Protein AF-A0A9P0A537-F1 (afdb_monomer_lite)

InterPro domains:
  IPR002017 Spectrin repeat [PF00435] (5-89)
  IPR050774 KCMF1 and Dystrophin [PTHR12268] (1-90)

Structure (mmCIF, N/CA/C/O backbone):
data_AF-A0A9P0A537-F1
#
_entry.id   AF-A0A9P0A537-F1
#
loop_
_atom_site.group_PDB
_atom_site.id
_atom_site.type_symbol
_atom_site.label_atom_id
_atom_site.label_alt_id
_atom_site.label_comp_id
_atom_site.label_asym_id
_atom_site.label_entity_id
_atom_site.label_seq_id
_atom_site.pdbx_PDB_ins_code
_atom_site.Cartn_x
_atom_site.Cartn_y
_atom_site.Cartn_z
_atom_site.occupancy
_atom_site.B_iso_or_equiv
_atom_site.auth_seq_id
_atom_site.auth_comp_id
_atom_site.auth_asym_id
_atom_site.auth_atom_id
_atom_site.pdbx_PDB_model_num
ATOM 1 N N . MET A 1 1 ? -10.469 8.433 13.613 1.00 55.94 1 MET A N 1
ATOM 2 C CA . MET A 1 1 ? -11.139 7.129 13.414 1.00 55.94 1 MET A CA 1
ATOM 3 C C . MET A 1 1 ? -11.311 6.826 11.925 1.00 55.94 1 MET A C 1
ATOM 5 O O . MET A 1 1 ? -10.474 6.111 11.398 1.00 55.94 1 MET A O 1
ATOM 9 N N . LEU A 1 2 ? -12.245 7.435 11.177 1.00 67.94 2 LEU A N 1
ATOM 10 C CA . LEU A 1 2 ? -12.333 7.208 9.712 1.00 67.94 2 LEU A CA 1
ATOM 11 C C . LEU A 1 2 ? -11.107 7.696 8.917 1.00 67.94 2 LEU A C 1
ATOM 13 O O . LEU A 1 2 ? -10.711 7.059 7.943 1.00 67.94 2 LEU A O 1
ATOM 17 N N . SER A 1 3 ? -10.472 8.789 9.355 1.00 78.06 3 SER A N 1
ATOM 18 C CA . SER A 1 3 ? -9.280 9.318 8.678 1.00 78.06 3 SER A CA 1
ATOM 19 C C . SER A 1 3 ? -8.080 8.368 8.749 1.00 78.06 3 SER A C 1
ATOM 21 O O . SER A 1 3 ? -7.277 8.359 7.821 1.00 78.06 3 SER A O 1
ATOM 23 N N . ASP A 1 4 ? -7.944 7.590 9.824 1.00 78.00 4 ASP A N 1
ATOM 24 C CA . ASP A 1 4 ? -6.820 6.666 10.021 1.00 78.00 4 ASP A CA 1
ATOM 25 C C . ASP A 1 4 ? -6.971 5.446 9.107 1.00 78.00 4 ASP A C 1
ATOM 27 O O . ASP A 1 4 ? -6.027 5.049 8.423 1.00 78.00 4 ASP A O 1
ATOM 31 N N . SER A 1 5 ? -8.203 4.935 9.008 1.00 79.44 5 SER A N 1
ATOM 32 C CA . SER A 1 5 ? -8.558 3.841 8.100 1.00 79.44 5 SER A CA 1
ATOM 33 C C . SER A 1 5 ? -8.400 4.247 6.631 1.00 79.44 5 SER A C 1
ATOM 35 O O . SER A 1 5 ? -7.769 3.525 5.866 1.00 79.44 5 SER A O 1
ATOM 37 N N . GLN A 1 6 ? -8.859 5.445 6.238 1.00 84.38 6 GLN A N 1
ATOM 38 C CA . GLN A 1 6 ? -8.658 5.949 4.870 1.00 84.38 6 GLN A CA 1
ATOM 39 C C . GLN A 1 6 ? -7.183 6.149 4.510 1.00 84.38 6 GLN A C 1
ATOM 41 O O . GLN A 1 6 ? -6.780 5.855 3.383 1.00 84.38 6 GLN A O 1
ATOM 46 N N . ARG A 1 7 ? -6.365 6.649 5.447 1.00 87.06 7 ARG A N 1
ATOM 47 C CA . ARG A 1 7 ? -4.918 6.813 5.233 1.00 87.06 7 ARG A CA 1
ATOM 48 C C . ARG A 1 7 ? -4.238 5.468 5.018 1.00 87.06 7 ARG A C 1
ATOM 50 O O . ARG A 1 7 ? -3.418 5.350 4.109 1.00 87.06 7 ARG A O 1
ATOM 57 N N . TYR A 1 8 ? -4.597 4.466 5.818 1.00 85.56 8 TYR A N 1
ATOM 58 C CA . TYR A 1 8 ? -4.110 3.105 5.629 1.00 85.56 8 TYR A CA 1
ATOM 59 C C . TYR A 1 8 ? -4.540 2.534 4.278 1.00 85.56 8 TYR A C 1
ATOM 61 O O . TYR A 1 8 ? -3.676 2.093 3.530 1.00 85.56 8 TYR A O 1
ATOM 69 N N . ASP A 1 9 ? -5.830 2.587 3.930 1.00 87.62 9 ASP A N 1
ATOM 70 C CA . ASP A 1 9 ? -6.324 2.032 2.663 1.00 87.62 9 ASP A CA 1
ATOM 71 C C . ASP A 1 9 ? -5.690 2.715 1.448 1.00 87.62 9 ASP A C 1
ATOM 73 O O . ASP A 1 9 ? -5.269 2.037 0.511 1.00 87.62 9 ASP A O 1
ATOM 77 N N . SER A 1 10 ? -5.538 4.042 1.483 1.00 90.12 10 SER A N 1
ATOM 78 C CA . SER A 1 10 ? -4.858 4.782 0.412 1.00 90.12 10 SER A CA 1
ATOM 79 C C . SER A 1 10 ? -3.402 4.337 0.279 1.00 90.12 10 SER A C 1
ATOM 81 O O . SER A 1 10 ? -2.938 4.047 -0.825 1.00 90.12 10 SER A O 1
ATOM 83 N N . LYS A 1 11 ?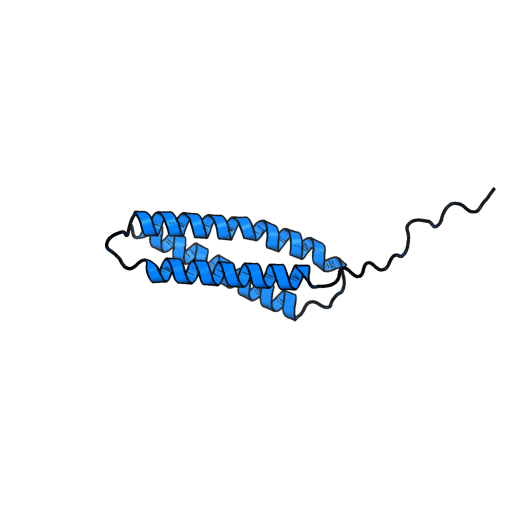 -2.681 4.215 1.406 1.00 88.19 11 LYS A N 1
ATOM 84 C CA . LYS A 1 11 ? -1.276 3.794 1.382 1.00 88.19 11 LYS A CA 1
ATOM 85 C C . LYS A 1 11 ? -1.120 2.344 0.942 1.00 88.19 11 LYS A C 1
ATOM 87 O O . LYS A 1 11 ? -0.210 2.020 0.186 1.00 88.19 11 LYS A O 1
ATOM 92 N N . ARG A 1 12 ? -2.023 1.476 1.387 1.00 88.62 12 ARG A N 1
ATOM 93 C CA . ARG A 1 12 ? -2.088 0.071 0.995 1.00 88.62 12 ARG A CA 1
ATOM 94 C C . ARG A 1 12 ? -2.271 -0.059 -0.517 1.00 88.62 12 ARG A C 1
ATOM 96 O O . ARG A 1 12 ? -1.500 -0.778 -1.142 1.00 88.62 12 ARG A O 1
ATOM 103 N N . GLN A 1 13 ? -3.244 0.643 -1.102 1.00 90.44 13 GLN A N 1
ATOM 104 C CA . GLN A 1 13 ? -3.491 0.607 -2.548 1.00 90.44 13 GLN A CA 1
ATOM 105 C C . GLN A 1 13 ? -2.281 1.099 -3.347 1.00 90.44 13 GLN A C 1
ATOM 107 O O . GLN A 1 13 ? -1.916 0.487 -4.349 1.00 90.44 13 GLN A O 1
ATOM 112 N N . GLU A 1 14 ? -1.621 2.163 -2.885 1.00 90.44 14 GLU A N 1
ATOM 113 C CA . GLU A 1 14 ? -0.389 2.670 -3.497 1.00 90.44 14 GLU A CA 1
ATOM 114 C C . GLU A 1 14 ? 0.711 1.593 -3.511 1.00 90.44 14 GLU A C 1
ATOM 116 O O . GLU A 1 14 ? 1.314 1.330 -4.556 1.00 90.44 14 GLU A O 1
ATOM 121 N N . VAL A 1 15 ? 0.915 0.917 -2.372 1.00 87.88 15 VAL A N 1
ATOM 122 C CA . VAL A 1 15 ? 1.927 -0.136 -2.230 1.00 87.88 15 VAL A CA 1
ATOM 123 C C . VAL A 1 15 ? 1.597 -1.374 -3.057 1.00 87.88 15 VAL A C 1
ATOM 125 O O . VAL A 1 15 ? 2.482 -1.908 -3.723 1.00 87.88 15 VAL A O 1
ATOM 128 N N . GLU A 1 16 ? 0.340 -1.808 -3.083 1.00 89.00 16 GLU A N 1
ATOM 129 C CA . GLU A 1 16 ? -0.097 -2.926 -3.925 1.00 89.00 16 GLU A CA 1
ATOM 130 C C . GLU A 1 16 ? 0.073 -2.617 -5.418 1.00 89.00 16 GLU A C 1
ATOM 132 O O . GLU A 1 16 ? 0.584 -3.448 -6.173 1.00 89.00 16 GLU A O 1
ATOM 137 N N . ALA A 1 17 ? -0.296 -1.409 -5.853 1.00 91.19 17 ALA A N 1
ATOM 138 C CA . ALA A 1 17 ? -0.134 -0.981 -7.238 1.00 91.19 17 ALA A CA 1
ATOM 139 C C . ALA A 1 17 ? 1.342 -0.891 -7.646 1.00 91.19 17 ALA A C 1
ATOM 141 O O . ALA A 1 17 ? 1.696 -1.172 -8.794 1.00 91.19 17 ALA A O 1
ATOM 142 N N . TRP A 1 18 ? 2.224 -0.486 -6.733 1.00 90.00 18 TRP A N 1
ATOM 143 C CA . TRP A 1 18 ? 3.661 -0.514 -6.975 1.00 90.00 18 TRP A CA 1
ATOM 144 C C . TRP A 1 18 ? 4.217 -1.938 -7.018 1.00 90.00 18 TRP A C 1
ATOM 146 O O . TRP A 1 18 ? 4.921 -2.259 -7.973 1.00 90.00 18 TRP A O 1
ATOM 156 N N . LEU A 1 19 ? 3.844 -2.809 -6.073 1.00 86.81 19 LEU A N 1
ATOM 157 C CA . LEU A 1 19 ? 4.267 -4.214 -6.064 1.00 86.81 19 LEU A CA 1
ATOM 158 C C . LEU A 1 19 ? 3.883 -4.915 -7.369 1.00 86.81 19 LEU A C 1
ATOM 160 O O . LEU A 1 19 ? 4.746 -5.503 -8.007 1.00 86.81 19 LEU A O 1
ATOM 164 N N . ASN A 1 20 ? 2.636 -4.771 -7.830 1.00 89.69 20 ASN A N 1
ATOM 165 C CA . ASN A 1 20 ? 2.188 -5.348 -9.104 1.00 89.69 20 ASN A CA 1
ATOM 166 C C . ASN A 1 20 ? 3.033 -4.862 -10.294 1.00 89.69 20 ASN A C 1
ATOM 168 O O . ASN A 1 20 ? 3.410 -5.647 -11.169 1.00 89.69 20 ASN A O 1
ATOM 172 N N . ARG A 1 21 ? 3.345 -3.558 -10.336 1.00 87.06 21 ARG A N 1
ATOM 173 C CA . ARG A 1 21 ? 4.187 -2.976 -11.391 1.00 87.06 21 ARG A CA 1
ATOM 174 C C . ARG A 1 21 ? 5.609 -3.521 -11.333 1.00 87.06 21 ARG A C 1
ATOM 176 O O . ARG A 1 21 ? 6.158 -3.862 -12.377 1.00 87.06 21 ARG A O 1
ATOM 183 N N . MET A 1 22 ? 6.190 -3.624 -10.142 1.00 83.06 22 MET A N 1
ATOM 184 C CA . MET A 1 22 ? 7.552 -4.116 -9.965 1.00 83.06 22 MET A CA 1
ATOM 185 C C . MET A 1 22 ? 7.679 -5.610 -10.219 1.00 83.06 22 MET A C 1
ATOM 187 O O . MET A 1 22 ? 8.610 -6.018 -10.900 1.00 83.06 22 MET A O 1
ATOM 191 N N . GLU A 1 23 ? 6.725 -6.421 -9.772 1.00 84.25 23 GLU A N 1
ATOM 192 C CA . GLU A 1 23 ? 6.677 -7.847 -10.099 1.00 84.25 23 GLU A CA 1
ATOM 193 C C . GLU A 1 23 ? 6.587 -8.055 -11.617 1.00 84.25 23 GLU A C 1
ATOM 195 O O . GLU A 1 23 ? 7.356 -8.835 -12.168 1.00 84.25 23 GLU A O 1
ATOM 200 N N . THR A 1 24 ? 5.733 -7.292 -12.313 1.00 85.25 24 THR A N 1
ATOM 201 C CA . THR A 1 24 ? 5.611 -7.357 -13.783 1.00 85.25 24 THR A CA 1
ATOM 202 C C . THR A 1 24 ? 6.890 -6.907 -14.490 1.00 85.25 24 THR A C 1
ATOM 204 O O . THR A 1 24 ? 7.283 -7.490 -15.500 1.00 85.25 24 THR A O 1
ATOM 207 N N . ARG A 1 25 ? 7.547 -5.853 -13.987 1.00 81.19 25 ARG A N 1
ATOM 208 C CA . ARG A 1 25 ? 8.828 -5.386 -14.530 1.00 81.19 25 ARG A CA 1
ATOM 209 C C . ARG A 1 25 ? 9.915 -6.431 -14.329 1.00 81.19 25 ARG A C 1
ATOM 211 O O . ARG A 1 25 ? 10.617 -6.712 -15.287 1.00 81.19 25 ARG A O 1
ATOM 218 N N . LEU A 1 26 ? 10.020 -7.013 -13.136 1.00 76.94 26 LEU A N 1
ATOM 219 C CA . LEU A 1 26 ? 11.012 -8.036 -12.808 1.00 76.94 26 LEU A CA 1
ATOM 220 C C . LEU A 1 26 ? 10.806 -9.311 -13.637 1.00 76.94 26 LEU A C 1
ATOM 222 O O . LEU A 1 26 ? 11.777 -9.901 -14.087 1.00 76.94 26 LEU A O 1
ATOM 226 N N . ASP A 1 27 ? 9.556 -9.693 -13.902 1.00 79.44 27 ASP A N 1
ATOM 227 C CA . ASP A 1 27 ? 9.228 -10.844 -14.752 1.00 79.44 27 ASP A CA 1
ATOM 228 C C . ASP A 1 27 ? 9.584 -10.624 -16.233 1.00 79.44 27 ASP A C 1
ATOM 230 O O . ASP A 1 27 ? 9.951 -11.552 -16.948 1.00 79.44 27 ASP A O 1
ATOM 234 N N . ARG A 1 28 ? 9.515 -9.369 -16.693 1.00 77.38 28 ARG A N 1
ATOM 235 C CA . ARG A 1 28 ? 9.875 -8.965 -18.062 1.00 77.38 28 ARG A CA 1
ATOM 236 C C . ARG A 1 28 ? 11.332 -8.535 -18.213 1.00 77.38 28 ARG A C 1
ATOM 238 O O . ARG A 1 28 ? 11.764 -8.291 -19.339 1.00 77.38 28 ARG A O 1
ATOM 245 N N . MET A 1 29 ? 12.067 -8.376 -17.114 1.00 68.62 29 MET A N 1
ATOM 246 C CA . MET A 1 29 ? 13.423 -7.844 -17.134 1.00 68.62 29 MET A CA 1
ATOM 247 C C . MET A 1 29 ? 14.399 -8.956 -17.538 1.00 68.62 29 MET A C 1
ATOM 249 O O . MET A 1 29 ? 14.524 -9.948 -16.819 1.00 68.62 29 MET A O 1
ATOM 253 N N . PRO A 1 30 ? 15.105 -8.820 -18.675 1.00 60.59 30 PRO A N 1
ATOM 254 C CA . PRO A 1 30 ? 16.174 -9.744 -19.018 1.00 60.59 30 PRO A CA 1
ATOM 255 C C . PRO A 1 30 ? 17.342 -9.575 -18.024 1.00 60.59 30 PRO A C 1
ATOM 257 O O . PRO A 1 30 ? 17.488 -8.499 -17.441 1.00 60.59 30 PRO A O 1
ATOM 260 N N . PRO A 1 31 ? 18.198 -10.596 -17.837 1.00 59.47 31 PRO A N 1
ATOM 261 C CA . PRO A 1 31 ? 19.262 -10.632 -16.819 1.00 59.47 31 PRO A CA 1
ATOM 262 C C . PRO A 1 31 ? 20.441 -9.661 -17.071 1.00 59.47 31 PRO A C 1
ATOM 264 O O . PRO A 1 31 ? 21.579 -9.948 -16.718 1.00 59.47 31 PRO A O 1
ATOM 267 N N . VAL A 1 32 ? 20.210 -8.510 -17.708 1.00 52.84 32 VAL A N 1
ATOM 268 C CA . VAL A 1 32 ? 21.261 -7.585 -18.152 1.00 52.84 32 VAL A CA 1
ATOM 269 C C . VAL A 1 32 ? 21.412 -6.431 -17.153 1.00 52.84 32 VAL A C 1
ATOM 271 O O . VAL A 1 32 ? 20.487 -5.651 -16.915 1.00 52.84 32 VAL A O 1
ATOM 274 N N . GLY A 1 33 ? 22.606 -6.335 -16.561 1.00 55.91 33 GLY A N 1
ATOM 275 C CA . GLY A 1 33 ? 22.898 -5.620 -15.311 1.00 55.91 33 GLY A CA 1
ATOM 276 C C . GLY A 1 33 ? 22.739 -4.095 -15.275 1.00 55.91 33 GLY A C 1
ATOM 277 O O . GLY A 1 33 ? 22.795 -3.535 -14.190 1.00 55.91 33 GLY A O 1
ATOM 278 N N . HIS A 1 34 ? 22.484 -3.396 -16.386 1.00 53.38 34 HIS A N 1
ATOM 279 C CA . HIS A 1 34 ? 22.399 -1.921 -16.364 1.00 53.38 34 HIS A CA 1
ATOM 280 C C . HIS A 1 34 ? 21.069 -1.381 -15.811 1.00 53.38 34 HIS A C 1
ATOM 282 O O . HIS A 1 34 ? 21.003 -0.255 -15.327 1.00 53.38 34 HIS A O 1
ATOM 288 N N . THR A 1 35 ? 20.001 -2.181 -15.831 1.00 58.38 35 THR A N 1
ATOM 289 C CA . THR A 1 35 ? 18.716 -1.810 -15.211 1.00 58.38 35 THR A CA 1
ATOM 290 C C . THR A 1 35 ? 18.637 -2.172 -13.725 1.00 58.38 35 THR A C 1
ATOM 292 O O . THR A 1 35 ? 17.717 -1.715 -13.051 1.00 58.38 35 THR A O 1
ATOM 295 N N . ALA A 1 36 ? 19.589 -2.955 -13.199 1.00 63.41 36 ALA A N 1
ATOM 296 C CA . ALA A 1 36 ? 19.550 -3.479 -11.832 1.00 63.41 36 ALA A CA 1
ATOM 297 C C . ALA A 1 36 ? 19.713 -2.378 -10.771 1.00 63.41 36 ALA A C 1
ATOM 299 O O . ALA A 1 36 ? 18.957 -2.366 -9.804 1.00 63.41 36 ALA A O 1
ATOM 300 N N . ASP A 1 37 ? 20.599 -1.401 -10.990 1.00 64.06 37 ASP A N 1
ATOM 301 C CA . ASP A 1 37 ? 20.886 -0.344 -10.006 1.00 64.06 37 ASP A CA 1
ATOM 302 C C . ASP A 1 37 ? 19.699 0.602 -9.781 1.00 64.06 37 ASP A C 1
ATOM 304 O O . ASP A 1 37 ? 19.347 0.930 -8.647 1.00 64.06 37 ASP A O 1
ATO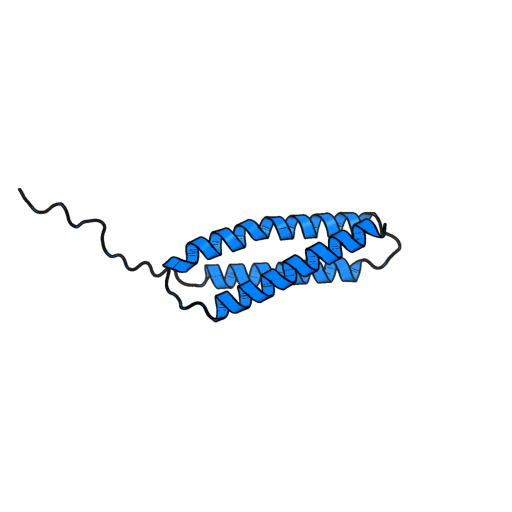M 308 N N . SER A 1 38 ? 19.023 1.004 -10.864 1.00 71.44 38 SER A N 1
ATOM 309 C CA . SER A 1 38 ? 17.806 1.822 -10.765 1.00 71.44 38 SER A CA 1
ATOM 310 C C . SER A 1 38 ? 16.668 1.059 -10.085 1.00 71.44 38 SER A C 1
ATOM 312 O O . SER A 1 38 ? 15.971 1.623 -9.245 1.00 71.44 38 SER A O 1
ATOM 314 N N . PHE A 1 39 ? 16.537 -0.241 -10.373 1.00 72.38 39 PHE A N 1
ATOM 315 C CA . PHE A 1 39 ? 15.565 -1.120 -9.727 1.00 72.38 39 PHE A CA 1
ATOM 316 C C . PHE A 1 39 ? 15.868 -1.295 -8.236 1.00 72.38 39 PHE A C 1
ATOM 318 O O . PHE A 1 39 ? 14.957 -1.253 -7.413 1.00 72.38 39 PHE A O 1
ATOM 325 N N . HIS A 1 40 ? 17.147 -1.419 -7.875 1.00 72.19 40 HIS A N 1
ATOM 326 C CA . HIS A 1 40 ? 17.595 -1.518 -6.492 1.00 72.19 40 HIS A CA 1
ATOM 327 C C . HIS A 1 40 ? 17.242 -0.267 -5.693 1.00 72.19 40 HIS A C 1
ATOM 329 O O . HIS A 1 40 ? 16.655 -0.369 -4.616 1.00 72.19 40 HIS A O 1
ATOM 335 N N . ALA A 1 41 ? 17.540 0.914 -6.241 1.00 78.31 41 ALA A N 1
ATOM 336 C CA . ALA A 1 41 ? 17.197 2.184 -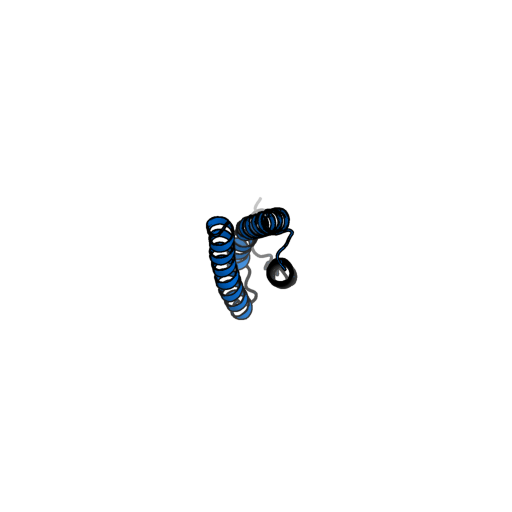5.614 1.00 78.31 41 ALA A CA 1
ATOM 337 C C . ALA A 1 41 ? 15.678 2.333 -5.438 1.00 78.31 41 ALA A C 1
ATOM 339 O O . ALA A 1 41 ? 15.219 2.728 -4.366 1.00 78.31 41 ALA A O 1
ATOM 340 N N . GLU A 1 42 ? 14.891 1.954 -6.449 1.00 78.88 42 GLU A N 1
ATOM 341 C CA . GLU A 1 42 ? 13.427 2.020 -6.402 1.00 78.88 42 GLU A CA 1
ATOM 342 C C . GLU A 1 42 ? 12.835 1.062 -5.356 1.00 78.88 42 GLU A C 1
ATOM 344 O O . GLU A 1 42 ? 11.973 1.465 -4.574 1.00 78.88 42 GLU A O 1
ATOM 349 N N . VAL A 1 43 ? 13.316 -0.186 -5.295 1.00 80.50 43 VAL A N 1
ATOM 350 C CA . VAL A 1 43 ? 12.904 -1.183 -4.290 1.00 80.50 43 VAL A CA 1
ATOM 351 C C . VAL A 1 43 ? 13.282 -0.720 -2.885 1.00 80.50 43 VAL A C 1
ATOM 353 O O . VAL A 1 43 ? 12.440 -0.732 -1.983 1.00 80.50 43 VAL A O 1
ATOM 356 N N . HIS A 1 44 ? 14.509 -0.231 -2.706 1.00 80.62 44 HIS A N 1
ATOM 357 C CA . HIS A 1 44 ? 14.996 0.264 -1.423 1.00 80.62 44 HIS A CA 1
ATOM 358 C C . HIS A 1 44 ? 14.229 1.508 -0.953 1.00 80.62 44 HIS A C 1
ATOM 360 O O . HIS A 1 44 ? 13.858 1.608 0.216 1.00 80.62 44 HIS A O 1
ATOM 366 N N . GLN A 1 45 ? 13.915 2.444 -1.851 1.00 82.00 45 GLN A N 1
ATOM 367 C CA . GLN A 1 45 ? 13.085 3.607 -1.528 1.00 82.00 45 GLN A CA 1
ATOM 368 C C . GLN A 1 45 ? 11.676 3.181 -1.094 1.00 82.00 45 GLN A C 1
ATOM 370 O O . GLN A 1 45 ? 11.095 3.762 -0.173 1.00 82.00 45 GLN A O 1
ATOM 375 N N . TYR A 1 46 ? 11.138 2.127 -1.707 1.00 82.06 46 TYR A N 1
ATOM 376 C CA . TYR A 1 46 ? 9.817 1.617 -1.371 1.00 82.06 46 TYR A CA 1
ATOM 377 C C . TYR A 1 46 ? 9.744 0.852 -0.049 1.00 82.06 46 TYR A C 1
ATOM 379 O O . TYR A 1 46 ? 8.666 0.780 0.546 1.00 82.06 46 TYR A O 1
ATOM 387 N N . LYS A 1 47 ? 10.878 0.383 0.487 1.00 82.31 47 LYS A N 1
ATOM 388 C CA . LYS A 1 47 ? 10.955 -0.150 1.856 1.00 82.31 47 LYS A CA 1
ATOM 389 C C . LYS A 1 47 ? 10.405 0.837 2.886 1.00 82.31 47 LYS A C 1
ATOM 391 O O . LYS A 1 47 ? 9.668 0.434 3.784 1.00 82.31 47 LYS A O 1
ATOM 396 N N . SER A 1 48 ? 10.706 2.126 2.716 1.00 85.75 48 SER A N 1
ATOM 397 C CA . SER A 1 48 ? 10.203 3.199 3.583 1.00 85.75 48 SER A CA 1
ATOM 398 C C . SER A 1 48 ? 8.670 3.281 3.563 1.00 85.75 48 SER A C 1
ATOM 400 O O . SER A 1 48 ? 8.031 3.431 4.604 1.00 85.75 48 SER A O 1
ATOM 402 N N . ASN A 1 49 ? 8.045 3.079 2.396 1.00 84.12 49 ASN A N 1
ATOM 403 C CA . ASN A 1 49 ? 6.584 3.057 2.270 1.00 84.12 49 ASN A CA 1
ATOM 404 C C . ASN A 1 49 ? 5.948 1.880 3.018 1.00 84.12 49 ASN A C 1
ATOM 406 O O . ASN A 1 49 ? 4.875 2.036 3.604 1.00 84.12 49 ASN A O 1
ATOM 410 N N . ILE A 1 50 ? 6.615 0.725 3.034 1.00 83.06 50 ILE A N 1
ATOM 411 C CA . ILE A 1 50 ? 6.179 -0.446 3.800 1.00 83.06 50 ILE A CA 1
ATOM 412 C C . ILE A 1 50 ? 6.316 -0.208 5.308 1.00 83.06 50 ILE A C 1
ATOM 414 O O . ILE A 1 50 ? 5.411 -0.568 6.061 1.00 83.06 50 ILE A O 1
ATOM 418 N N . ASP A 1 51 ? 7.383 0.453 5.763 1.00 85.81 51 ASP A N 1
ATOM 419 C CA . ASP A 1 51 ? 7.518 0.859 7.170 1.00 85.81 51 ASP A CA 1
ATOM 420 C C . ASP A 1 51 ? 6.405 1.826 7.599 1.00 85.81 51 ASP A C 1
ATOM 422 O O . ASP A 1 51 ? 5.813 1.663 8.668 1.00 85.81 51 ASP A O 1
ATOM 426 N N . ILE A 1 52 ? 6.046 2.786 6.740 1.00 87.62 52 ILE A N 1
ATOM 427 C CA . ILE A 1 52 ? 4.912 3.689 6.983 1.00 87.62 52 ILE A CA 1
ATOM 428 C C . ILE A 1 52 ? 3.601 2.897 7.082 1.00 87.62 52 ILE A C 1
ATOM 430 O O . ILE A 1 52 ? 2.819 3.126 8.005 1.00 87.62 52 ILE A O 1
ATOM 434 N N . LEU A 1 53 ? 3.366 1.939 6.179 1.00 85.12 53 LEU A N 1
ATOM 435 C CA . LEU A 1 53 ? 2.183 1.074 6.217 1.00 85.12 53 LEU A CA 1
ATOM 436 C C . LEU A 1 53 ? 2.130 0.232 7.504 1.00 85.12 53 LEU A C 1
ATOM 438 O O . LEU A 1 53 ? 1.070 0.102 8.121 1.00 85.12 53 LEU A O 1
ATOM 442 N N . SER A 1 54 ? 3.272 -0.304 7.939 1.00 87.19 54 SER A N 1
ATOM 443 C CA . SER A 1 54 ? 3.401 -1.058 9.190 1.00 87.19 54 SER A CA 1
ATOM 444 C C . SER A 1 54 ? 3.077 -0.185 10.405 1.00 87.19 54 SER A C 1
ATOM 446 O O . SER A 1 54 ? 2.272 -0.565 11.256 1.00 87.19 54 SER A O 1
ATOM 448 N N . LYS A 1 55 ? 3.600 1.045 10.440 1.00 88.00 55 LYS A N 1
ATOM 449 C CA . LYS A 1 55 ? 3.305 2.013 11.502 1.00 88.00 55 LYS A CA 1
ATOM 450 C C . LYS A 1 55 ? 1.824 2.399 11.542 1.00 88.00 55 LYS A C 1
ATOM 452 O O . LYS A 1 55 ? 1.232 2.423 12.619 1.00 88.00 55 LYS A O 1
ATOM 457 N N . LEU A 1 56 ? 1.205 2.645 10.384 1.00 86.38 56 LEU A N 1
ATOM 458 C CA . LEU A 1 56 ? -0.238 2.904 10.282 1.00 86.38 56 LEU A CA 1
ATOM 459 C C . LEU A 1 56 ? -1.062 1.695 10.745 1.00 86.38 56 LEU A C 1
ATOM 461 O O . LEU A 1 56 ? -2.062 1.865 11.438 1.00 86.38 56 LEU A O 1
ATOM 465 N N . THR A 1 57 ? -0.614 0.476 10.428 1.00 86.06 57 THR A N 1
ATOM 466 C CA . THR A 1 57 ? -1.233 -0.768 10.912 1.00 86.06 57 THR A CA 1
ATOM 467 C C . THR A 1 57 ? -1.198 -0.833 12.435 1.00 86.06 57 THR A C 1
ATOM 469 O O . THR A 1 57 ? -2.222 -1.091 13.055 1.00 86.06 57 THR A O 1
ATOM 472 N N . GLN A 1 58 ? -0.048 -0.559 13.057 1.00 85.75 58 GLN A N 1
ATOM 473 C CA . GLN A 1 58 ? 0.084 -0.551 14.517 1.00 85.75 58 GLN A CA 1
ATOM 474 C C . GLN A 1 58 ? -0.800 0.514 15.173 1.00 85.75 58 GLN A C 1
ATOM 476 O O . GLN A 1 58 ? -1.447 0.228 16.177 1.00 85.75 58 GLN A O 1
ATOM 481 N N . GLN A 1 59 ? -0.874 1.716 14.592 1.00 87.25 59 GLN A N 1
ATOM 482 C CA . GLN A 1 59 ? -1.764 2.775 15.072 1.00 87.25 59 GLN A CA 1
ATOM 483 C C . GLN A 1 59 ? -3.236 2.367 14.970 1.00 87.25 59 GLN A C 1
ATOM 485 O O . GLN A 1 59 ? -3.979 2.541 15.932 1.00 87.25 59 GLN A O 1
ATOM 490 N N . LEU A 1 60 ? -3.649 1.764 13.851 1.00 84.19 60 LEU A N 1
ATOM 491 C CA . LEU A 1 60 ? -4.999 1.227 13.696 1.00 84.19 60 LEU A CA 1
ATOM 492 C C . LEU A 1 60 ? -5.286 0.139 14.726 1.00 84.19 60 LEU A C 1
ATOM 494 O O . LEU A 1 60 ? -6.279 0.236 15.428 1.00 84.19 60 LEU A O 1
ATOM 498 N N . VAL A 1 61 ? -4.401 -0.844 14.887 1.00 85.06 61 VAL A N 1
ATOM 499 C CA . VAL A 1 61 ? -4.554 -1.916 15.886 1.00 85.06 61 VAL A CA 1
ATOM 500 C C . VAL A 1 61 ? -4.679 -1.358 17.306 1.00 85.06 61 VAL A C 1
ATOM 502 O O . VAL A 1 61 ? -5.486 -1.850 18.089 1.00 85.06 61 VAL A O 1
ATOM 505 N N . ALA A 1 62 ? -3.912 -0.319 17.636 1.00 85.56 62 ALA A N 1
ATOM 506 C CA . ALA A 1 62 ? -3.944 0.311 18.951 1.00 85.56 62 ALA A CA 1
ATOM 507 C C . ALA A 1 62 ? -5.222 1.132 19.206 1.00 85.56 62 ALA A C 1
ATOM 509 O O . ALA A 1 62 ? -5.660 1.216 20.352 1.00 85.56 62 ALA A O 1
ATOM 510 N N . VAL A 1 63 ? -5.807 1.736 18.165 1.00 83.94 63 VAL A N 1
ATOM 511 C CA . VAL A 1 63 ? -7.037 2.548 18.245 1.00 83.94 63 VAL A CA 1
ATOM 512 C C . VAL A 1 63 ? -8.298 1.678 18.163 1.00 83.94 63 VAL A C 1
ATOM 514 O O . VAL A 1 63 ? -9.284 1.954 18.839 1.00 83.94 63 VAL A O 1
ATOM 517 N N . TYR A 1 64 ? -8.255 0.609 17.371 1.00 78.50 64 TYR A N 1
ATOM 518 C CA . TYR A 1 64 ? -9.359 -0.309 17.088 1.00 78.50 64 TYR A CA 1
ATOM 519 C C . TYR A 1 64 ? -9.249 -1.593 17.923 1.00 78.50 64 TYR A C 1
ATOM 521 O O . TYR A 1 64 ? -9.348 -2.699 17.403 1.00 78.50 64 TYR A O 1
ATOM 529 N N . GLN A 1 65 ? -9.029 -1.464 19.237 1.00 69.69 65 GLN A N 1
ATOM 530 C CA . GLN A 1 65 ? -8.885 -2.627 20.132 1.00 69.69 65 GLN A CA 1
ATOM 531 C C . GLN A 1 65 ? -10.160 -3.478 20.236 1.00 69.69 65 GLN A C 1
ATOM 533 O O . GLN A 1 65 ? -10.072 -4.659 20.559 1.00 69.69 65 GLN A O 1
ATOM 538 N N . GLN A 1 66 ? -11.330 -2.880 19.985 1.00 69.62 66 GLN A N 1
ATOM 539 C CA . GLN A 1 66 ? -12.631 -3.560 20.023 1.00 69.62 66 GLN A CA 1
ATOM 540 C C . GLN A 1 66 ? -13.075 -4.113 18.660 1.00 69.62 66 GLN A C 1
ATOM 542 O O . GLN A 1 66 ? -13.981 -4.941 18.616 1.00 69.62 66 GLN A O 1
ATOM 547 N N . ASP A 1 67 ? -12.444 -3.684 17.566 1.00 77.38 67 ASP A N 1
ATOM 548 C CA . ASP A 1 67 ? -12.753 -4.144 16.213 1.00 77.38 67 ASP A CA 1
ATOM 549 C C . ASP A 1 67 ? -11.778 -5.239 15.767 1.00 77.38 67 ASP A C 1
ATOM 551 O O . ASP A 1 67 ? -10.624 -5.315 16.202 1.00 77.38 67 ASP A O 1
ATOM 555 N N . ASP A 1 68 ? -12.225 -6.087 14.840 1.00 73.31 68 ASP A N 1
ATOM 556 C CA . ASP A 1 68 ? -11.367 -7.117 14.269 1.00 73.31 68 ASP A CA 1
ATOM 557 C C . ASP A 1 68 ? -10.333 -6.509 13.304 1.00 73.31 68 ASP A C 1
ATOM 559 O O . ASP A 1 68 ? -10.570 -6.275 12.117 1.00 73.31 68 ASP A O 1
ATOM 563 N N . THR A 1 69 ? -9.133 -6.268 13.831 1.00 81.31 69 THR A N 1
ATOM 564 C CA . THR A 1 69 ? -7.989 -5.739 13.076 1.00 81.31 69 THR A CA 1
ATOM 565 C C . THR A 1 69 ? -7.154 -6.826 12.395 1.00 81.31 69 THR A C 1
ATOM 567 O O . THR A 1 69 ? -6.144 -6.519 11.751 1.00 81.31 69 THR A O 1
ATOM 570 N N . SER A 1 70 ? -7.564 -8.099 12.476 1.00 83.38 70 SER A N 1
ATOM 571 C CA . SER A 1 70 ? -6.844 -9.226 11.867 1.00 83.38 70 SER A CA 1
ATOM 572 C C . SER A 1 70 ? -6.714 -9.085 10.348 1.00 83.38 70 SER A C 1
ATOM 574 O O . SER A 1 70 ? -5.666 -9.405 9.786 1.00 83.38 70 SER A O 1
ATOM 576 N N . ARG A 1 71 ? -7.716 -8.501 9.680 1.00 82.88 71 ARG A N 1
ATOM 577 C CA . ARG A 1 71 ? -7.671 -8.205 8.241 1.00 82.88 71 ARG A CA 1
ATOM 578 C C . ARG A 1 71 ? -6.549 -7.227 7.879 1.00 82.88 71 ARG A C 1
ATOM 580 O O . ARG A 1 71 ? -5.851 -7.452 6.891 1.00 82.88 71 ARG A O 1
ATOM 587 N N . VAL A 1 72 ? -6.357 -6.169 8.670 1.00 83.69 72 VAL A N 1
ATOM 588 C CA . VAL A 1 72 ? -5.308 -5.153 8.451 1.00 83.69 72 VAL A CA 1
ATOM 589 C C . VAL A 1 72 ? -3.929 -5.786 8.647 1.00 83.69 72 VAL A C 1
ATOM 591 O O . VAL A 1 72 ? -3.062 -5.655 7.787 1.00 83.69 72 VAL A O 1
ATOM 594 N N . LYS A 1 73 ? -3.755 -6.565 9.723 1.00 84.19 73 LYS A N 1
ATOM 595 C CA . LYS A 1 73 ? -2.512 -7.307 9.996 1.00 84.19 73 LYS A CA 1
ATOM 596 C C . LYS A 1 73 ? -2.170 -8.279 8.866 1.00 84.19 73 LYS A C 1
ATOM 598 O O . LYS A 1 73 ? -1.086 -8.188 8.299 1.00 84.19 73 LYS A O 1
ATOM 603 N N . LYS A 1 74 ? -3.125 -9.128 8.469 1.00 87.25 74 LYS A N 1
ATOM 604 C CA . LYS A 1 74 ? -2.952 -10.120 7.397 1.00 87.25 74 LYS A CA 1
ATOM 605 C C . LYS A 1 74 ? -2.598 -9.470 6.061 1.00 87.25 74 LYS A C 1
ATOM 607 O O . LYS A 1 74 ? -1.742 -9.964 5.337 1.00 87.25 74 LYS A O 1
ATOM 612 N N . THR A 1 75 ? -3.235 -8.346 5.741 1.00 85.50 75 THR A N 1
ATOM 613 C CA . THR A 1 75 ? -2.945 -7.589 4.516 1.00 85.50 75 THR A CA 1
ATOM 614 C C . THR A 1 75 ? -1.518 -7.036 4.536 1.00 85.50 75 THR A C 1
ATOM 616 O O . THR A 1 75 ? -0.771 -7.197 3.573 1.00 85.50 75 THR A O 1
ATOM 619 N N . THR A 1 76 ? -1.103 -6.431 5.650 1.00 85.25 76 THR A N 1
ATOM 620 C CA . THR A 1 76 ? 0.256 -5.896 5.812 1.00 85.25 76 THR A CA 1
ATOM 621 C C . THR A 1 76 ? 1.314 -7.007 5.769 1.00 85.25 76 THR A C 1
ATOM 623 O O . THR A 1 76 ? 2.355 -6.844 5.134 1.00 85.25 76 THR A O 1
ATOM 626 N N . GLU A 1 77 ? 1.045 -8.168 6.369 1.00 86.56 77 GLU A N 1
ATOM 627 C CA . GLU A 1 77 ? 1.903 -9.358 6.275 1.00 86.56 77 GLU A CA 1
ATOM 628 C C . GLU A 1 77 ? 2.037 -9.871 4.836 1.00 86.56 77 GLU A C 1
ATOM 630 O O . GLU A 1 77 ? 3.148 -10.156 4.390 1.00 86.56 77 GLU A O 1
ATOM 635 N N . GLN A 1 78 ? 0.938 -9.929 4.077 1.00 88.88 78 GLN A N 1
ATOM 636 C CA . GLN A 1 78 ? 0.969 -10.308 2.661 1.00 88.88 78 GLN A CA 1
ATOM 637 C C . GLN A 1 78 ? 1.824 -9.345 1.828 1.00 88.88 78 GLN A C 1
ATOM 639 O O . GLN A 1 78 ? 2.631 -9.788 1.010 1.00 88.88 78 GLN A O 1
ATOM 644 N N . ILE A 1 79 ? 1.691 -8.037 2.057 1.00 86.56 79 ILE A N 1
ATOM 645 C CA . ILE A 1 79 ? 2.508 -7.009 1.395 1.00 86.56 79 ILE A CA 1
ATOM 646 C C . ILE A 1 79 ? 3.994 -7.197 1.729 1.00 86.56 79 ILE A C 1
ATOM 648 O O . ILE A 1 79 ? 4.833 -7.187 0.827 1.00 86.56 79 ILE A O 1
ATOM 652 N N . ASN A 1 80 ? 4.322 -7.444 3.001 1.00 84.38 80 ASN A N 1
ATOM 653 C CA . ASN A 1 80 ? 5.690 -7.735 3.436 1.00 84.38 80 ASN A CA 1
ATOM 654 C C . ASN A 1 80 ? 6.258 -8.997 2.774 1.00 84.38 80 ASN A C 1
ATOM 656 O O . ASN A 1 80 ? 7.397 -8.989 2.311 1.00 84.38 80 ASN A O 1
ATOM 660 N N . MET A 1 81 ? 5.475 -10.077 2.696 1.00 86.38 81 MET A N 1
ATOM 661 C CA . MET A 1 81 ? 5.899 -11.312 2.030 1.00 86.38 81 MET A CA 1
ATOM 662 C C . MET A 1 81 ? 6.193 -11.088 0.546 1.00 86.38 81 MET A C 1
ATOM 664 O O . MET A 1 81 ? 7.228 -11.541 0.063 1.00 86.38 81 MET A O 1
ATOM 668 N N . ARG A 1 82 ? 5.326 -10.362 -0.170 1.00 87.12 82 ARG A N 1
ATOM 669 C CA . ARG A 1 82 ? 5.533 -10.036 -1.591 1.00 87.12 82 ARG A CA 1
ATOM 670 C C . ARG A 1 82 ? 6.774 -9.182 -1.806 1.00 87.12 82 ARG A C 1
ATOM 672 O O . ARG A 1 82 ? 7.570 -9.483 -2.688 1.00 87.12 82 ARG A O 1
ATOM 679 N N . TYR A 1 83 ? 6.983 -8.175 -0.960 1.00 83.94 83 TYR A N 1
ATOM 680 C CA . TYR A 1 83 ? 8.195 -7.361 -0.999 1.00 83.94 83 TYR A CA 1
ATOM 681 C C . TYR A 1 83 ? 9.457 -8.198 -0.769 1.00 83.94 83 TYR A C 1
ATOM 683 O O . TYR A 1 83 ? 10.410 -8.093 -1.536 1.00 83.94 83 TYR A O 1
ATOM 691 N N . ASN A 1 84 ? 9.459 -9.065 0.247 1.00 83.69 84 ASN A N 1
ATOM 692 C CA . ASN A 1 84 ? 10.589 -9.953 0.514 1.00 83.69 84 ASN A CA 1
ATOM 693 C C . ASN A 1 84 ? 10.829 -10.918 -0.645 1.00 83.69 84 ASN A C 1
ATOM 695 O O . ASN A 1 84 ? 11.975 -11.118 -1.027 1.00 83.69 84 ASN A O 1
ATOM 699 N N . ASN A 1 85 ? 9.771 -11.471 -1.244 1.00 85.06 85 ASN A N 1
ATOM 700 C CA . ASN A 1 85 ? 9.896 -12.322 -2.421 1.00 85.06 85 ASN A CA 1
ATOM 701 C C . ASN A 1 85 ? 10.511 -11.560 -3.599 1.00 85.06 85 ASN A C 1
ATOM 703 O O . ASN A 1 85 ? 11.439 -12.065 -4.220 1.00 85.06 85 ASN A O 1
ATOM 707 N N . LEU A 1 86 ? 10.056 -10.335 -3.863 1.00 82.12 86 LEU A N 1
ATOM 708 C CA . LEU A 1 86 ? 10.614 -9.479 -4.905 1.00 82.12 86 LEU A CA 1
ATOM 709 C C . LEU A 1 86 ? 12.091 -9.164 -4.643 1.00 82.12 86 LEU A C 1
ATOM 711 O O . LEU A 1 86 ? 12.911 -9.276 -5.552 1.00 82.12 86 LEU A O 1
ATOM 715 N N . ASN A 1 87 ? 12.441 -8.846 -3.397 1.00 78.81 87 ASN A N 1
ATOM 716 C CA . ASN A 1 87 ? 13.817 -8.585 -2.989 1.00 78.81 87 ASN A CA 1
ATOM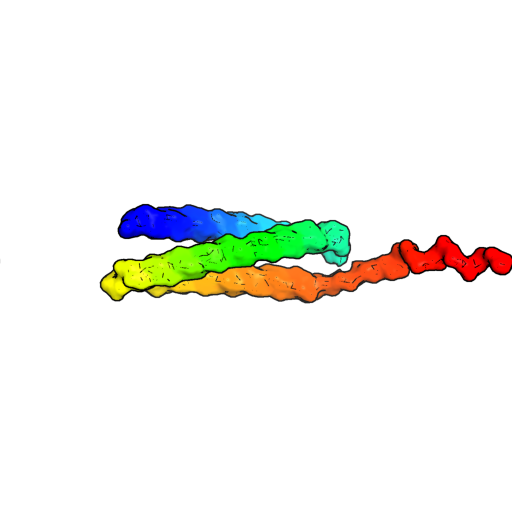 717 C C . ASN A 1 87 ? 14.699 -9.839 -3.102 1.00 78.81 87 ASN A C 1
ATOM 719 O O . ASN A 1 87 ? 15.822 -9.756 -3.583 1.00 78.81 87 ASN A O 1
ATOM 723 N N . SER A 1 88 ? 14.188 -11.014 -2.724 1.00 78.81 88 SER A N 1
ATOM 724 C CA . SER A 1 88 ? 14.876 -12.293 -2.915 1.00 78.81 88 SER A CA 1
ATOM 725 C C . SER A 1 88 ? 15.047 -12.626 -4.394 1.00 78.81 88 SER A C 1
ATOM 727 O O . SER A 1 88 ? 16.134 -13.017 -4.795 1.00 78.81 88 SER A O 1
ATOM 729 N N . ARG A 1 89 ? 14.017 -12.438 -5.229 1.00 72.94 89 ARG A N 1
ATOM 730 C CA . ARG A 1 89 ? 14.114 -12.665 -6.678 1.00 72.94 89 ARG A CA 1
ATOM 731 C C . ARG A 1 89 ? 15.131 -11.730 -7.320 1.00 72.94 89 ARG A C 1
ATOM 733 O O . ARG A 1 89 ? 15.884 -12.190 -8.165 1.00 72.94 89 ARG A O 1
ATOM 740 N N . TYR A 1 90 ? 15.189 -10.470 -6.887 1.00 65.69 90 TYR A N 1
ATOM 741 C CA . TYR A 1 90 ? 16.221 -9.517 -7.295 1.00 65.69 90 TYR A CA 1
ATOM 742 C C . TYR A 1 90 ? 17.624 -9.947 -6.832 1.00 65.69 90 TYR A C 1
ATOM 744 O O . TYR A 1 90 ? 18.542 -9.990 -7.640 1.00 65.69 90 TYR A O 1
ATOM 752 N N . ALA A 1 91 ? 17.790 -10.324 -5.560 1.00 62.38 91 ALA A N 1
ATOM 753 C CA . ALA A 1 91 ? 19.077 -10.750 -5.003 1.00 62.38 91 ALA A CA 1
ATOM 754 C C . ALA A 1 91 ? 19.613 -12.058 -5.618 1.00 62.38 91 ALA A C 1
ATOM 756 O O . ALA A 1 91 ? 20.814 -12.311 -5.572 1.00 62.38 91 ALA A O 1
ATOM 757 N N . VAL A 1 92 ? 18.728 -12.891 -6.176 1.00 54.12 92 VAL A N 1
ATOM 758 C CA . VAL A 1 92 ? 19.063 -14.157 -6.846 1.00 54.12 92 VAL A CA 1
ATOM 759 C C . VAL A 1 92 ? 19.303 -13.969 -8.352 1.00 54.12 92 VAL A C 1
ATOM 761 O O . VAL A 1 92 ? 19.809 -14.891 -8.990 1.00 54.12 92 VAL A O 1
ATOM 764 N N . VAL A 1 93 ? 19.021 -12.792 -8.937 1.00 54.91 93 VAL A N 1
ATOM 765 C CA . VAL A 1 93 ? 19.527 -12.483 -10.284 1.00 54.91 93 VAL A CA 1
ATOM 766 C C . VAL A 1 93 ? 21.050 -12.410 -10.163 1.00 54.91 93 VAL A C 1
ATOM 768 O O . VAL A 1 93 ? 21.554 -11.525 -9.468 1.00 54.91 93 VAL A O 1
ATOM 771 N N . PRO A 1 94 ? 21.808 -13.336 -10.777 1.00 48.50 94 PRO A N 1
ATOM 772 C CA . PRO A 1 94 ? 23.251 -13.294 -10.684 1.00 48.50 94 PRO A CA 1
ATOM 773 C C . PRO A 1 94 ? 23.687 -11.990 -11.342 1.00 48.50 94 PRO A C 1
ATOM 775 O O . PRO A 1 94 ? 23.436 -11.778 -12.527 1.00 48.50 94 PRO A O 1
ATOM 778 N N . PHE A 1 95 ? 24.326 -11.110 -10.577 1.00 45.62 95 PHE A N 1
ATOM 779 C CA . PHE A 1 95 ? 25.141 -10.033 -11.122 1.00 45.62 95 PHE A CA 1
ATOM 780 C C . PHE A 1 95 ? 26.288 -10.674 -11.922 1.00 45.62 95 PHE A C 1
ATOM 782 O O . PHE A 1 95 ? 27.412 -10.798 -11.444 1.00 45.62 95 PHE A O 1
ATOM 789 N N . THR A 1 96 ? 26.020 -11.130 -13.147 1.00 44.25 96 THR A N 1
ATOM 790 C CA . THR A 1 96 ? 27.068 -11.357 -14.138 1.00 44.25 96 THR A CA 1
ATOM 791 C C . THR A 1 96 ? 27.505 -9.984 -14.621 1.00 44.25 96 THR A C 1
ATOM 793 O O . THR A 1 96 ? 26.956 -9.440 -15.579 1.00 44.25 96 THR A O 1
ATOM 796 N N . TYR A 1 97 ? 28.473 -9.401 -13.920 1.00 43.59 97 TYR A N 1
ATOM 797 C CA . TYR A 1 97 ? 29.337 -8.395 -14.516 1.00 43.59 97 TYR A CA 1
ATOM 798 C C . TYR A 1 97 ? 30.097 -9.071 -15.668 1.00 43.59 97 TYR A C 1
ATOM 800 O O . TYR A 1 97 ? 30.805 -10.048 -15.414 1.00 43.59 97 TYR A O 1
ATOM 808 N N . PRO A 1 98 ? 29.994 -8.611 -16.929 1.00 41.75 98 PRO A N 1
ATOM 809 C CA . PRO A 1 98 ? 31.076 -8.850 -17.862 1.00 41.75 98 PRO A CA 1
ATOM 810 C C . PRO A 1 9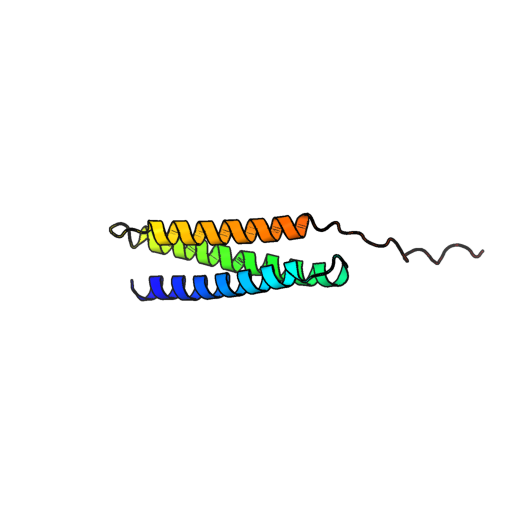8 ? 32.261 -8.022 -17.361 1.00 41.75 98 PRO A C 1
ATOM 812 O O . PRO A 1 98 ? 32.237 -6.792 -17.377 1.00 41.75 98 PRO A O 1
ATOM 815 N N . GLU A 1 99 ? 33.277 -8.707 -16.850 1.00 38.12 99 GLU A N 1
ATOM 816 C CA . GLU A 1 99 ? 34.581 -8.136 -16.533 1.00 38.12 99 GLU A CA 1
ATOM 817 C C . GLU A 1 99 ? 35.258 -7.709 -17.843 1.00 38.12 99 GLU A C 1
ATOM 819 O O . GLU A 1 99 ? 36.079 -8.418 -18.420 1.00 38.12 99 GLU A O 1
ATOM 824 N N . SER A 1 100 ? 34.854 -6.562 -18.382 1.00 47.12 100 SER A N 1
ATOM 825 C CA . SER A 1 100 ? 35.487 -5.965 -19.550 1.00 47.12 100 SER A CA 1
ATOM 826 C C . SER A 1 100 ? 35.686 -4.470 -19.333 1.00 47.12 100 SER A C 1
ATOM 828 O O . SER A 1 100 ? 34.724 -3.711 -19.304 1.00 47.12 100 SER A O 1
ATOM 830 N N . GLU A 1 101 ? 36.967 -4.095 -19.255 1.00 44.06 101 GLU A N 1
ATOM 831 C CA . GLU A 1 101 ? 37.532 -2.744 -19.403 1.00 44.06 101 GLU A CA 1
ATOM 832 C C . GLU A 1 101 ? 37.754 -1.879 -18.154 1.00 44.06 101 GLU A C 1
ATOM 834 O O . GLU A 1 101 ? 37.290 -0.750 -18.107 1.00 44.06 101 GLU A O 1
ATOM 839 N N . ILE A 1 102 ? 38.641 -2.303 -17.238 1.00 46.75 102 ILE A N 1
ATOM 840 C CA . ILE A 1 102 ? 39.568 -1.358 -16.566 1.00 46.75 102 ILE A CA 1
ATOM 841 C C . ILE A 1 102 ? 40.969 -1.982 -16.380 1.00 46.75 102 ILE A C 1
ATOM 843 O O . ILE A 1 102 ? 41.423 -2.186 -15.261 1.00 46.75 102 ILE A O 1
ATOM 847 N N . HIS A 1 103 ? 41.673 -2.293 -17.478 1.00 43.81 103 HIS A N 1
ATOM 848 C CA . HIS A 1 103 ? 43.137 -2.094 -17.578 1.00 43.81 103 HIS A CA 1
ATOM 849 C C . HIS A 1 103 ? 43.661 -2.285 -19.016 1.00 43.81 103 HIS A C 1
ATOM 851 O O . HIS A 1 103 ? 44.547 -3.088 -19.298 1.00 43.81 103 HIS A O 1
ATOM 857 N N . LYS A 1 104 ? 43.157 -1.481 -19.960 1.00 48.72 104 LYS A N 1
ATOM 858 C CA . LYS A 1 104 ? 43.969 -1.069 -21.117 1.00 48.72 104 LYS A CA 1
ATOM 859 C C . LYS A 1 104 ? 44.753 0.185 -20.727 1.00 48.72 104 LYS A C 1
ATOM 861 O O . LYS A 1 104 ? 44.372 1.277 -21.118 1.00 48.72 104 LYS A O 1
ATOM 866 N N . ASN A 1 105 ? 45.786 0.038 -19.900 1.00 42.38 105 ASN A N 1
ATOM 867 C CA . ASN A 1 105 ? 46.979 0.894 -19.937 1.00 42.38 105 ASN A CA 1
ATOM 868 C C . ASN A 1 105 ? 47.978 0.427 -18.880 1.00 42.38 105 ASN A C 1
ATOM 870 O O . ASN A 1 105 ? 47.890 0.838 -17.731 1.00 42.38 105 ASN A O 1
ATOM 874 N N . SER A 1 106 ? 48.902 -0.450 -19.269 1.00 43.28 106 SER A N 1
ATOM 875 C CA . SER A 1 106 ? 50.278 -0.520 -18.737 1.00 43.28 106 SER A CA 1
ATOM 876 C C . SER A 1 106 ? 51.061 -1.605 -19.488 1.00 43.28 106 SER A C 1
ATOM 878 O O . SER A 1 106 ? 51.577 -2.562 -18.922 1.00 43.28 106 SER A O 1
ATOM 880 N N . LYS A 1 107 ? 51.114 -1.472 -20.815 1.00 55.62 107 LYS A N 1
ATOM 881 C CA . LYS A 1 107 ? 52.230 -1.959 -21.630 1.00 55.62 107 LYS A CA 1
ATOM 882 C C . LYS A 1 107 ? 52.565 -0.831 -22.592 1.00 55.62 107 LYS A C 1
ATOM 884 O O . LYS A 1 107 ? 51.877 -0.689 -23.593 1.00 55.62 107 LYS A O 1
ATOM 889 N N . CYS A 1 108 ? 53.547 -0.015 -22.221 1.00 46.25 108 CYS A N 1
ATOM 890 C CA . CYS A 1 108 ? 54.464 0.699 -23.109 1.00 46.25 108 CYS A CA 1
ATOM 891 C C . CYS A 1 108 ? 55.476 1.462 -22.239 1.00 46.25 108 CYS A C 1
ATOM 893 O O . CYS A 1 108 ? 55.085 2.425 -21.586 1.00 46.25 108 CYS A O 1
ATOM 895 N N . LEU A 1 109 ? 56.737 1.016 -22.335 1.00 41.03 109 LEU A N 1
ATOM 896 C CA . LEU A 1 109 ? 57.995 1.608 -21.848 1.00 41.03 109 LEU A CA 1
ATOM 897 C C . LEU A 1 109 ? 58.281 1.544 -20.341 1.00 41.03 109 LEU A C 1
ATOM 899 O O . LEU A 1 109 ? 57.621 2.247 -19.553 1.00 41.03 109 LEU A O 1
#

pLDDT: mean 74.44, std 15.37, range [38.12, 91.19]

Organism: Bemisia tabaci (NCBI:txid7038)

Foldseek 3Di:
DVVLVVVLVVLLVVLVVVLVVLVVCLVVDDLDPPVLVVSVVVLVVCVVSLVVSVVSLVVCCVVPVVDPSVVSVVSSVVSVVSSVVSVVSSVPSPPPDPPDDDDPDDPDD

Secondary structure (DSSP, 8-state):
-HHHHHHHHHHHHHHHHHHHHHHHHHHH--S-GGGHHHHHHHHHHHHHHHHHHHHHHHHHHHH-TTS--HHHHHHHHHHHHHHHHHHHHHHTS--------S-------

Radius of gyration: 20.3 Å; chains: 1; bounding box: 71×24×43 Å

S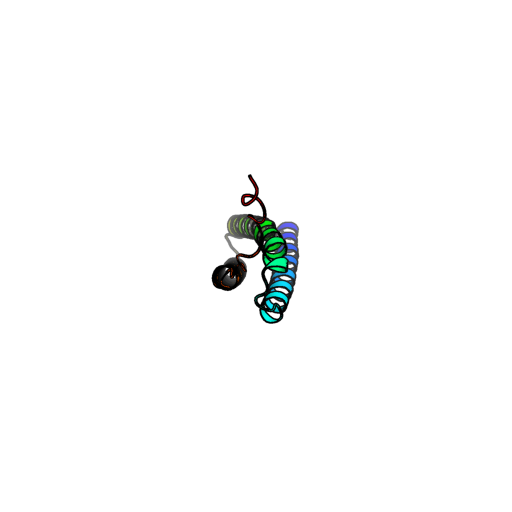equence (109 aa):
MLSDSQRYDSKRQEVEAWLNRMETRLDRMPPVGHTADSFHAEVHQYKSNIDILSKLTQQLVAVYQQDDTSRVKKTTEQINMRYNNLNSRYAVVPFTYPESEIHKNSKCL